Protein AF-A0A6B3IR28-F1 (afdb_monomer_lite)

Secondary structure (DSSP, 8-state):
--TT-------TTSHHHHHHHHHHHHT-SEEEE-PPTTHHHHHT-SHHHHHHH-TT-EEEE--SS--

Foldseek 3Di:
DQPPDDDDDADLVPPVSLVVVLVVLLPDQEDEDADPPCPCVVSLNDPVSSCVVPVNHHYHYDYPVDD

Structure (mmCIF, N/CA/C/O backbone):
data_AF-A0A6B3IR28-F1
#
_entry.id   AF-A0A6B3IR28-F1
#
loop_
_atom_site.group_PDB
_atom_site.id
_atom_site.type_symbol
_atom_site.label_atom_id
_atom_site.label_alt_id
_atom_site.label_comp_id
_atom_site.label_asym_id
_atom_site.label_entity_id
_atom_site.label_seq_id
_atom_site.pdbx_PDB_ins_code
_atom_site.Cartn_x
_atom_site.Cartn_y
_atom_site.Cartn_z
_atom_site.occupancy
_atom_site.B_iso_or_equiv
_atom_site.auth_seq_id
_atom_site.auth_comp_id
_atom_site.auth_asym_id
_atom_site.auth_atom_id
_atom_site.pdbx_PDB_model_num
ATOM 1 N N . CYS A 1 1 ? 11.937 -13.172 1.449 1.00 66.69 1 CYS A N 1
ATOM 2 C CA . CYS A 1 1 ? 11.072 -14.326 1.776 1.00 66.69 1 CYS A CA 1
ATOM 3 C C . CYS A 1 1 ? 9.730 -14.144 1.061 1.00 66.69 1 CYS A C 1
ATOM 5 O O . CYS A 1 1 ? 9.029 -13.204 1.406 1.00 66.69 1 CYS A O 1
ATOM 7 N N . ASN A 1 2 ? 9.409 -14.955 0.041 1.00 92.75 2 ASN A N 1
ATOM 8 C CA . ASN A 1 2 ? 8.184 -14.799 -0.777 1.00 92.75 2 ASN A CA 1
ATOM 9 C C . ASN A 1 2 ? 7.483 -16.133 -1.110 1.00 92.75 2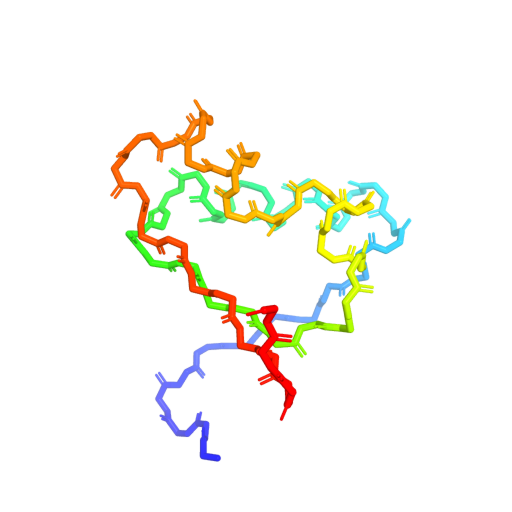 ASN A C 1
ATOM 11 O O . ASN A 1 2 ? 6.611 -16.176 -1.971 1.00 92.75 2 ASN A O 1
ATOM 15 N N . ARG A 1 3 ? 7.856 -17.237 -0.447 1.00 96.19 3 ARG A N 1
ATOM 16 C CA . ARG A 1 3 ? 7.175 -18.526 -0.634 1.00 96.19 3 ARG A CA 1
ATOM 17 C C . ARG A 1 3 ? 5.719 -18.399 -0.171 1.00 96.19 3 ARG A C 1
ATOM 19 O O . ARG A 1 3 ? 5.486 -17.892 0.920 1.00 96.19 3 ARG A O 1
ATOM 26 N N . GLY A 1 4 ? 4.781 -18.879 -0.988 1.00 96.62 4 GLY A N 1
ATOM 27 C CA . GLY A 1 4 ? 3.346 -18.872 -0.679 1.00 96.62 4 GLY A CA 1
ATOM 28 C C . GLY A 1 4 ? 2.615 -17.567 -1.008 1.00 96.62 4 GLY A C 1
ATOM 29 O O . GLY A 1 4 ? 1.443 -17.458 -0.677 1.00 96.62 4 GLY A O 1
ATOM 30 N N . LYS A 1 5 ? 3.280 -16.592 -1.644 1.00 96.12 5 LYS A N 1
ATOM 31 C CA . LYS A 1 5 ? 2.643 -15.361 -2.129 1.00 96.12 5 LYS A CA 1
ATOM 32 C C . LYS A 1 5 ? 2.375 -15.456 -3.626 1.00 96.12 5 LYS A C 1
ATOM 34 O O . LYS A 1 5 ? 3.248 -15.891 -4.378 1.00 96.12 5 LYS A O 1
ATOM 39 N N . GLU A 1 6 ? 1.206 -14.999 -4.044 1.00 97.38 6 GLU A N 1
ATOM 40 C CA . GLU A 1 6 ? 0.934 -14.698 -5.447 1.00 97.38 6 GLU A CA 1
ATOM 41 C C . GLU A 1 6 ? 1.635 -13.391 -5.843 1.00 97.38 6 GLU A C 1
ATOM 43 O O . GLU A 1 6 ? 1.941 -12.551 -4.992 1.00 97.38 6 GLU A O 1
ATOM 48 N N . SER A 1 7 ? 1.950 -13.239 -7.130 1.00 96.69 7 SER A N 1
ATOM 49 C CA . SER A 1 7 ? 2.708 -12.098 -7.645 1.00 96.69 7 SER A CA 1
ATOM 50 C C . SER A 1 7 ? 2.045 -11.544 -8.894 1.00 96.69 7 SER A C 1
ATOM 52 O O . SER A 1 7 ? 1.747 -12.289 -9.827 1.00 96.69 7 SER A O 1
ATOM 54 N N . LEU A 1 8 ? 1.873 -10.227 -8.921 1.00 96.44 8 LEU A N 1
ATOM 55 C CA . LEU A 1 8 ? 1.355 -9.478 -10.055 1.00 96.44 8 LEU A CA 1
ATOM 56 C C . LEU A 1 8 ? 2.280 -8.2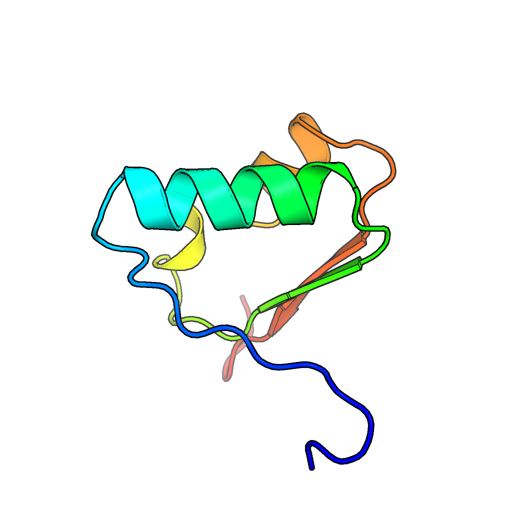87 -10.308 1.00 96.44 8 LEU A C 1
ATOM 58 O O . LEU A 1 8 ? 2.566 -7.514 -9.395 1.00 96.44 8 LEU A O 1
ATOM 62 N N . ALA A 1 9 ? 2.749 -8.139 -11.546 1.00 97.19 9 ALA A N 1
ATOM 63 C CA . ALA A 1 9 ? 3.530 -6.979 -11.958 1.00 97.19 9 ALA A CA 1
ATOM 64 C C . ALA A 1 9 ? 2.589 -5.871 -12.443 1.00 97.19 9 ALA A C 1
ATOM 66 O O . ALA A 1 9 ? 1.802 -6.084 -13.364 1.00 97.19 9 ALA A O 1
ATOM 67 N N . VAL A 1 10 ? 2.684 -4.691 -11.831 1.00 97.12 10 VAL A N 1
ATOM 68 C CA . VAL A 1 10 ? 1.849 -3.528 -12.154 1.00 97.12 10 VAL A CA 1
ATOM 69 C C . VAL A 1 10 ? 2.723 -2.281 -12.219 1.00 97.12 10 VAL A C 1
ATOM 71 O O . VAL A 1 10 ? 3.555 -2.062 -11.340 1.00 97.12 10 VAL A O 1
ATOM 74 N N . ASP A 1 11 ? 2.521 -1.449 -13.241 1.00 96.50 11 ASP A N 1
ATOM 75 C CA . ASP A 1 11 ? 3.109 -0.110 -13.290 1.00 96.50 11 ASP A CA 1
ATOM 76 C C . ASP A 1 11 ? 2.185 0.894 -12.590 1.00 96.50 11 ASP A C 1
ATOM 78 O O . ASP A 1 11 ? 1.105 1.210 -13.083 1.00 96.50 11 ASP A O 1
ATOM 82 N N . LEU A 1 12 ? 2.616 1.413 -11.438 1.00 95.50 12 LEU A N 1
ATOM 83 C CA . LEU A 1 12 ? 1.853 2.391 -10.654 1.00 95.50 12 LEU A CA 1
ATOM 84 C C . LEU A 1 12 ? 1.832 3.793 -11.280 1.00 95.50 12 LEU A C 1
ATOM 86 O O . LEU A 1 12 ? 1.070 4.644 -10.825 1.00 95.50 12 LEU A O 1
ATOM 90 N N . LYS A 1 13 ? 2.674 4.058 -12.288 1.00 93.31 13 LYS A N 1
ATOM 91 C CA . LYS A 1 13 ? 2.662 5.324 -13.035 1.00 93.31 13 LYS A CA 1
ATOM 92 C C . LYS A 1 13 ? 1.595 5.334 -14.123 1.00 93.31 13 LYS A C 1
ATOM 94 O O . LYS A 1 13 ? 1.157 6.410 -14.524 1.00 93.31 13 LYS A O 1
ATOM 99 N N . ASP A 1 14 ? 1.179 4.159 -14.593 1.00 97.00 14 ASP A N 1
ATOM 100 C CA . ASP A 1 14 ? 0.034 4.027 -15.484 1.00 97.00 14 ASP A CA 1
ATOM 101 C C . ASP A 1 14 ? -1.255 4.135 -14.647 1.00 97.00 14 ASP A C 1
ATOM 103 O O . ASP A 1 14 ? -1.452 3.336 -13.723 1.00 97.00 14 ASP A O 1
ATOM 107 N N . PRO A 1 15 ? -2.168 5.076 -14.953 1.00 95.19 15 PRO A N 1
ATOM 108 C CA . PRO A 1 15 ? -3.442 5.200 -14.247 1.00 95.19 15 PRO A CA 1
ATOM 109 C C . PRO A 1 15 ? -4.245 3.893 -14.192 1.00 95.19 15 PRO A C 1
ATOM 111 O O . PRO A 1 15 ? -4.945 3.642 -13.213 1.00 95.19 15 PRO A O 1
ATOM 114 N N . ARG A 1 16 ? -4.123 3.035 -15.214 1.00 97.06 16 ARG A N 1
ATOM 115 C CA . ARG A 1 16 ? -4.771 1.717 -15.252 1.00 97.06 16 ARG A CA 1
ATOM 116 C C . ARG A 1 16 ? -4.152 0.764 -14.236 1.00 97.06 16 ARG A C 1
ATOM 118 O O . ARG A 1 16 ? -4.876 0.032 -13.572 1.00 97.06 16 ARG A O 1
ATOM 125 N N . GLY A 1 17 ? -2.829 0.795 -14.086 1.00 97.25 17 GLY A N 1
ATOM 126 C CA . GLY A 1 17 ? -2.138 -0.006 -13.080 1.00 97.25 17 GLY A CA 1
ATOM 127 C C . GLY A 1 17 ? -2.499 0.437 -11.664 1.00 97.25 17 GLY A C 1
ATOM 128 O O . GLY A 1 17 ? -2.826 -0.392 -10.816 1.00 97.25 17 GLY A O 1
ATOM 129 N N . LEU A 1 18 ? -2.554 1.749 -11.425 1.00 96.00 18 LEU A N 1
ATOM 130 C CA . LEU A 1 18 ? -3.012 2.277 -10.142 1.00 96.00 18 LEU A CA 1
ATOM 131 C C . LEU A 1 18 ? -4.468 1.881 -9.838 1.00 96.00 18 LEU A C 1
ATOM 133 O O . LEU A 1 18 ? -4.777 1.542 -8.697 1.00 96.00 18 LEU A O 1
ATOM 137 N N . ALA A 1 19 ? -5.350 1.880 -10.842 1.00 96.19 19 ALA A N 1
ATOM 138 C CA . ALA A 1 19 ? -6.734 1.439 -10.683 1.00 96.19 19 ALA A CA 1
ATOM 139 C C . ALA A 1 19 ? -6.834 -0.037 -10.259 1.00 96.19 19 ALA A C 1
ATOM 141 O O . ALA A 1 19 ? -7.571 -0.339 -9.324 1.00 96.19 19 ALA A O 1
ATOM 142 N N . VAL A 1 20 ? -6.038 -0.928 -10.865 1.00 97.44 20 VAL A N 1
ATOM 143 C CA . VAL A 1 20 ? -5.979 -2.351 -10.478 1.00 97.44 20 VAL A CA 1
ATOM 144 C C . VAL A 1 20 ? -5.585 -2.508 -9.009 1.00 97.44 20 VAL A C 1
ATOM 146 O O . VAL A 1 20 ? -6.221 -3.255 -8.272 1.00 97.44 20 VAL A O 1
ATOM 149 N N . VAL A 1 21 ? -4.569 -1.775 -8.543 1.00 96.94 21 VAL A N 1
ATOM 150 C CA . VAL A 1 21 ? -4.158 -1.843 -7.129 1.00 96.94 21 VAL A CA 1
ATOM 151 C C . VAL A 1 21 ? -5.254 -1.326 -6.202 1.00 96.94 21 VAL A C 1
ATOM 153 O O . VAL A 1 21 ? -5.493 -1.925 -5.159 1.00 96.94 21 VAL A O 1
ATOM 156 N N . ARG A 1 22 ? -5.954 -0.252 -6.578 1.00 95.38 22 ARG A N 1
ATOM 157 C CA . ARG A 1 22 ? -7.074 0.279 -5.785 1.00 95.38 22 ARG A CA 1
ATOM 158 C C . ARG A 1 22 ? -8.224 -0.717 -5.668 1.00 95.38 22 ARG A C 1
ATOM 160 O O . ARG A 1 22 ? -8.789 -0.849 -4.588 1.00 95.38 22 ARG A O 1
ATOM 167 N N . GLU A 1 23 ? -8.538 -1.435 -6.740 1.00 96.19 23 GLU A N 1
ATOM 168 C CA . GLU A 1 23 ? -9.549 -2.495 -6.720 1.00 96.19 23 GLU A CA 1
ATOM 169 C C . GLU A 1 23 ? -9.139 -3.647 -5.792 1.00 96.19 23 GLU A C 1
ATOM 171 O O . GLU A 1 23 ? -9.932 -4.079 -4.958 1.00 96.19 23 GLU A O 1
ATOM 176 N N . LEU A 1 24 ? -7.875 -4.082 -5.860 1.00 96.75 24 LEU A N 1
ATOM 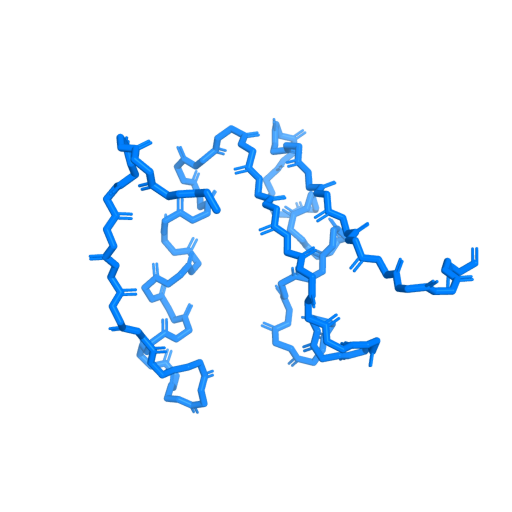177 C CA . LEU A 1 24 ? -7.344 -5.107 -4.957 1.00 96.75 24 LEU A CA 1
ATOM 178 C C . LEU A 1 24 ? -7.401 -4.663 -3.490 1.00 96.75 24 LEU A C 1
ATOM 180 O O . LEU A 1 24 ? -7.785 -5.447 -2.625 1.00 96.75 24 LEU A O 1
ATOM 184 N N . VAL A 1 25 ? -7.059 -3.403 -3.205 1.00 96.50 25 VAL A N 1
ATOM 185 C CA . VAL A 1 25 ? -7.121 -2.840 -1.848 1.00 96.50 25 VAL A CA 1
ATOM 186 C C . VAL A 1 25 ? -8.556 -2.767 -1.328 1.00 96.50 25 VAL A C 1
ATOM 188 O O . VAL A 1 25 ? -8.776 -3.023 -0.148 1.00 96.50 25 VAL A O 1
ATOM 191 N N . ALA A 1 26 ? -9.540 -2.484 -2.185 1.00 94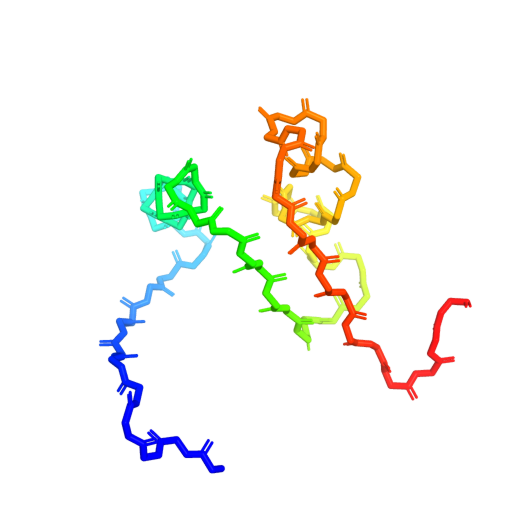.88 26 ALA A N 1
ATOM 192 C CA . ALA A 1 26 ? -10.941 -2.405 -1.774 1.00 94.88 26 ALA A CA 1
ATOM 193 C C . ALA A 1 26 ? -11.492 -3.735 -1.225 1.00 94.88 26 ALA A C 1
ATOM 195 O O . ALA A 1 26 ? -12.417 -3.723 -0.411 1.00 94.88 26 ALA A O 1
ATOM 196 N N . GLY A 1 27 ? -10.925 -4.865 -1.657 1.00 94.88 27 GLY A N 1
ATOM 197 C CA . GLY A 1 27 ? -11.244 -6.202 -1.151 1.00 94.88 27 GLY A CA 1
ATOM 198 C C . GLY A 1 27 ? -10.268 -6.741 -0.101 1.00 94.88 27 GLY A C 1
ATOM 199 O O . GLY A 1 27 ? -10.445 -7.873 0.343 1.00 94.88 27 GLY A O 1
ATOM 200 N N . ALA A 1 28 ? -9.235 -5.985 0.273 1.00 97.44 28 ALA A N 1
ATOM 201 C CA . ALA A 1 28 ? -8.192 -6.450 1.180 1.00 97.44 28 ALA A CA 1
ATOM 202 C C . ALA A 1 28 ? -8.526 -6.155 2.648 1.00 97.44 28 ALA A C 1
ATOM 204 O O . ALA A 1 28 ? -9.053 -5.097 2.987 1.00 97.44 28 ALA A O 1
ATOM 205 N N . ASP A 1 29 ? -8.126 -7.060 3.541 1.00 97.50 29 ASP A N 1
ATOM 206 C CA . ASP A 1 29 ? -8.152 -6.808 4.987 1.00 97.50 29 ASP A CA 1
ATOM 207 C C . ASP A 1 29 ? -6.904 -6.046 5.458 1.00 97.50 29 ASP A C 1
ATOM 209 O O . ASP A 1 29 ? -6.968 -5.244 6.391 1.00 97.50 29 ASP A O 1
ATOM 213 N N . VAL A 1 30 ? -5.756 -6.283 4.812 1.00 97.12 30 VAL A N 1
ATOM 214 C CA . VAL A 1 30 ? -4.465 -5.694 5.186 1.00 97.12 30 VAL A CA 1
ATOM 215 C C . VAL A 1 30 ? -3.723 -5.205 3.946 1.00 97.12 30 VAL A C 1
ATOM 217 O O . VAL A 1 30 ? -3.524 -5.964 2.997 1.00 97.12 30 VAL A O 1
ATOM 220 N N . PHE A 1 31 ? -3.247 -3.960 3.982 1.00 97.00 31 PHE A N 1
ATOM 221 C CA . PHE A 1 31 ? -2.360 -3.389 2.972 1.00 97.00 31 PHE A CA 1
ATOM 222 C C . PHE A 1 31 ? -1.016 -3.028 3.604 1.00 97.00 31 PHE A C 1
ATOM 224 O O . PHE A 1 31 ? -0.960 -2.244 4.549 1.00 97.00 31 PHE A O 1
ATOM 231 N N . VAL A 1 32 ? 0.069 -3.602 3.084 1.00 95.38 32 VAL A N 1
ATOM 232 C CA . VAL A 1 32 ? 1.431 -3.365 3.580 1.00 95.38 32 VAL A CA 1
ATOM 233 C C . VAL A 1 32 ? 2.266 -2.765 2.468 1.00 95.38 32 VAL A C 1
ATOM 235 O O . VAL A 1 32 ? 2.354 -3.339 1.381 1.00 95.38 32 VAL A O 1
ATOM 238 N N . GLN A 1 33 ? 2.923 -1.647 2.757 1.00 93.88 33 GLN A N 1
ATOM 239 C CA . GLN A 1 33 ? 3.840 -1.010 1.823 1.00 93.88 33 GLN A CA 1
ATOM 240 C C . GLN A 1 33 ? 5.113 -0.539 2.532 1.00 93.88 33 GLN A C 1
ATOM 242 O O . GLN A 1 33 ? 5.108 -0.245 3.725 1.00 93.88 33 GLN A O 1
ATOM 247 N N . ASN A 1 34 ? 6.209 -0.506 1.775 1.00 93.12 34 ASN A N 1
ATOM 248 C CA . ASN A 1 34 ? 7.508 0.025 2.190 1.00 93.12 34 ASN A CA 1
ATOM 249 C C . ASN A 1 34 ? 8.106 0.970 1.124 1.00 93.12 34 ASN A C 1
ATOM 251 O O . ASN A 1 34 ? 9.309 0.954 0.847 1.00 93.12 34 ASN A O 1
ATOM 255 N N . LEU A 1 35 ? 7.239 1.727 0.449 1.00 90.88 35 LEU A N 1
ATOM 256 C CA . LEU A 1 35 ? 7.598 2.740 -0.536 1.00 90.88 35 LEU A CA 1
ATOM 257 C C . LEU A 1 35 ? 8.365 3.890 0.129 1.00 90.88 35 LEU A C 1
ATOM 259 O O . LEU A 1 35 ? 8.296 4.113 1.334 1.00 90.88 35 LEU A O 1
ATOM 263 N N . ALA A 1 36 ? 9.094 4.658 -0.682 1.00 87.38 36 ALA A N 1
ATOM 264 C CA . ALA A 1 36 ? 9.793 5.837 -0.185 1.00 87.38 36 ALA A CA 1
ATOM 265 C C . ALA A 1 36 ? 8.811 6.849 0.432 1.00 87.38 36 ALA A C 1
ATOM 267 O O . ALA A 1 36 ? 7.676 6.993 -0.032 1.00 87.38 36 ALA A O 1
ATOM 268 N N . GLN A 1 37 ? 9.276 7.597 1.431 1.00 82.44 37 GLN A N 1
ATOM 269 C CA . GLN A 1 37 ? 8.463 8.587 2.135 1.00 82.44 37 GLN A CA 1
ATOM 270 C C . GLN A 1 37 ? 7.817 9.581 1.156 1.00 82.44 37 GLN A C 1
ATOM 272 O O . GLN A 1 37 ? 8.446 10.079 0.217 1.00 82.44 37 GLN A O 1
ATOM 277 N N . GLY A 1 38 ? 6.517 9.815 1.330 1.00 85.94 38 GLY A N 1
ATOM 278 C CA . GLY A 1 38 ? 5.706 10.651 0.444 1.00 85.94 38 GLY A CA 1
ATOM 279 C C . GLY A 1 38 ? 5.357 10.032 -0.918 1.00 85.94 38 GLY A C 1
ATOM 280 O O . GLY A 1 38 ? 4.477 10.555 -1.600 1.00 85.94 38 GLY A O 1
ATOM 281 N N . ALA A 1 39 ? 5.972 8.919 -1.339 1.00 91.62 39 ALA A N 1
ATOM 282 C CA . ALA A 1 39 ? 5.595 8.241 -2.582 1.00 91.62 39 ALA A CA 1
ATOM 283 C C . ALA A 1 39 ? 4.210 7.588 -2.467 1.00 91.62 39 ALA A C 1
ATOM 285 O O . ALA A 1 39 ? 3.395 7.744 -3.374 1.00 91.62 39 ALA A O 1
ATOM 286 N N . ALA A 1 40 ? 3.918 6.934 -1.337 1.00 91.81 40 ALA A N 1
ATOM 287 C CA . ALA A 1 40 ? 2.596 6.366 -1.068 1.00 91.81 40 ALA A CA 1
ATOM 288 C C . ALA A 1 40 ? 1.504 7.449 -1.086 1.00 91.81 40 ALA A C 1
ATOM 290 O O . ALA A 1 40 ? 0.506 7.292 -1.785 1.00 91.81 40 ALA A O 1
ATOM 291 N N . ALA A 1 41 ? 1.745 8.592 -0.431 1.00 91.31 41 ALA A N 1
ATOM 292 C CA . ALA A 1 41 ? 0.815 9.723 -0.414 1.00 91.31 41 ALA A CA 1
ATOM 293 C C . ALA A 1 41 ? 0.576 10.320 -1.812 1.00 91.31 41 ALA A C 1
ATOM 295 O O . ALA A 1 41 ? -0.562 10.573 -2.195 1.00 91.31 41 ALA A O 1
ATOM 296 N N . ARG A 1 42 ? 1.628 10.474 -2.632 1.00 92.25 42 ARG A N 1
ATOM 297 C CA . ARG A 1 42 ? 1.496 10.938 -4.031 1.00 92.25 42 ARG A CA 1
ATOM 298 C C . ARG A 1 42 ? 0.650 10.004 -4.895 1.00 92.25 42 ARG A C 1
ATOM 300 O O . ARG A 1 42 ? -0.004 10.467 -5.823 1.00 92.25 42 ARG A O 1
ATOM 307 N N . LEU A 1 43 ? 0.676 8.706 -4.605 1.00 92.81 43 LEU A N 1
ATOM 308 C CA . LEU A 1 43 ? -0.140 7.697 -5.285 1.00 92.81 43 LEU A CA 1
ATOM 309 C C . LEU A 1 43 ? -1.530 7.529 -4.637 1.00 92.81 43 LEU A C 1
ATOM 311 O O . LEU A 1 43 ? -2.380 6.812 -5.174 1.00 92.81 43 LEU A O 1
ATOM 315 N N . GLY A 1 44 ? -1.776 8.187 -3.497 1.00 92.56 44 GLY A N 1
ATOM 316 C CA . GLY A 1 44 ? -2.967 8.022 -2.662 1.00 92.56 44 GLY A CA 1
ATOM 317 C C . GLY A 1 44 ? -3.130 6.592 -2.141 1.00 92.56 44 GLY A C 1
ATOM 318 O O . GLY A 1 44 ? -4.251 6.083 -2.108 1.00 92.56 44 GLY A O 1
ATOM 319 N N . LEU A 1 45 ? -2.005 5.937 -1.847 1.00 94.62 45 LEU A N 1
ATOM 320 C CA . LEU A 1 45 ? -1.885 4.601 -1.255 1.00 94.62 45 LEU A CA 1
ATOM 321 C C . LEU A 1 45 ? -1.332 4.676 0.182 1.00 94.62 45 LEU A C 1
ATOM 323 O O . LEU A 1 45 ? -0.857 3.679 0.720 1.00 94.62 45 LEU A O 1
ATOM 327 N N . ASP A 1 46 ? -1.329 5.863 0.787 1.00 92.75 46 ASP A N 1
ATOM 328 C CA . ASP A 1 46 ? -0.985 6.047 2.192 1.00 92.75 46 ASP A CA 1
ATOM 329 C C . ASP A 1 46 ? -2.121 5.579 3.113 1.00 92.75 46 ASP A C 1
ATOM 331 O O . ASP A 1 46 ? -3.285 5.477 2.713 1.00 92.75 46 ASP A O 1
ATOM 335 N N . ALA A 1 47 ? -1.774 5.311 4.370 1.00 92.50 47 ALA A N 1
ATOM 336 C CA . ALA A 1 47 ? -2.716 4.792 5.351 1.00 92.50 47 ALA A CA 1
ATOM 337 C C . ALA A 1 47 ? -3.915 5.725 5.584 1.00 92.50 47 ALA A C 1
ATOM 339 O O . ALA A 1 47 ? -5.040 5.242 5.680 1.00 92.50 47 ALA A O 1
ATOM 340 N N . ALA A 1 48 ? -3.709 7.045 5.636 1.00 92.44 48 ALA A N 1
ATOM 341 C CA . ALA A 1 48 ? -4.794 7.988 5.894 1.00 92.44 48 ALA A CA 1
ATOM 342 C C . ALA A 1 48 ? -5.816 7.984 4.747 1.00 92.44 48 ALA A C 1
ATOM 344 O O . ALA A 1 48 ? -7.016 7.843 4.992 1.00 92.44 48 ALA A O 1
ATOM 345 N N . THR A 1 49 ? -5.343 8.058 3.500 1.00 94.31 49 THR A N 1
ATOM 346 C CA . THR A 1 49 ? -6.198 7.995 2.307 1.00 94.31 49 THR A CA 1
ATOM 347 C C . THR A 1 49 ? -6.957 6.671 2.226 1.00 94.31 49 THR A C 1
ATOM 349 O O . THR A 1 49 ? -8.166 6.661 1.983 1.00 94.31 49 THR A O 1
ATOM 352 N N . LEU A 1 50 ? -6.272 5.543 2.436 1.00 95.31 50 LEU A N 1
ATOM 353 C CA . LEU A 1 50 ? -6.885 4.225 2.282 1.00 95.31 50 LEU A CA 1
ATOM 354 C C . LEU A 1 50 ? -7.868 3.896 3.409 1.00 95.31 50 LEU A C 1
ATOM 356 O O . LEU A 1 50 ? -8.952 3.397 3.119 1.00 95.31 50 LEU A O 1
ATOM 360 N N . CYS A 1 51 ? -7.554 4.220 4.665 1.00 94.69 51 CYS A N 1
ATOM 361 C CA . CYS A 1 51 ? -8.466 3.987 5.789 1.00 94.69 51 CYS A CA 1
ATOM 362 C C . CYS A 1 51 ? -9.706 4.892 5.729 1.00 94.69 51 CYS A C 1
ATOM 364 O O . CYS A 1 51 ? -10.782 4.480 6.158 1.00 94.69 51 CYS A O 1
ATOM 366 N N . ALA A 1 52 ? -9.588 6.100 5.162 1.00 95.06 52 ALA A N 1
ATOM 367 C CA . ALA A 1 52 ? -10.746 6.958 4.915 1.00 95.06 52 ALA A CA 1
ATOM 368 C C . ALA A 1 52 ? -11.717 6.339 3.892 1.00 95.06 52 ALA A C 1
ATOM 370 O O . ALA A 1 52 ? -12.931 6.421 4.071 1.00 95.06 52 ALA A O 1
ATOM 371 N N . ALA A 1 53 ? -11.196 5.698 2.839 1.00 94.69 53 ALA A N 1
ATOM 372 C CA 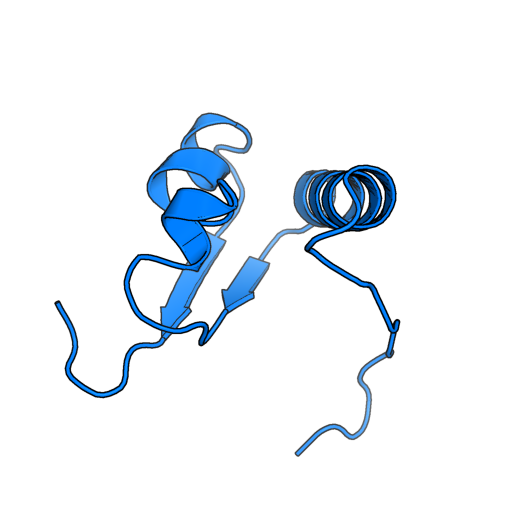. ALA A 1 53 ? -12.008 5.013 1.831 1.00 94.69 53 ALA A CA 1
ATOM 373 C C . ALA A 1 53 ? -12.506 3.630 2.295 1.00 94.69 53 ALA A C 1
ATOM 375 O O . ALA A 1 53 ? -13.609 3.211 1.939 1.00 94.69 53 ALA A O 1
ATOM 376 N N . HIS A 1 54 ? -11.708 2.930 3.104 1.00 96.19 54 HIS A N 1
ATOM 377 C CA . HIS A 1 54 ? -11.953 1.565 3.561 1.00 96.19 54 HIS A CA 1
ATOM 378 C C . HIS A 1 54 ? -11.749 1.466 5.085 1.00 96.19 54 HIS A C 1
ATOM 380 O O . HIS A 1 54 ? -10.700 1.014 5.537 1.00 96.19 54 HIS A O 1
ATOM 386 N N . PRO A 1 55 ? -12.756 1.815 5.912 1.00 94.19 55 PRO A N 1
ATOM 387 C CA . PRO A 1 55 ? -12.605 1.878 7.374 1.00 94.19 55 PRO A CA 1
ATOM 388 C C . PRO A 1 55 ? -12.249 0.554 8.068 1.00 94.19 55 PRO A C 1
ATOM 390 O O . PRO A 1 55 ? -11.879 0.550 9.238 1.00 94.19 55 PRO A O 1
ATOM 393 N N . ARG A 1 56 ? -12.406 -0.581 7.375 1.00 95.75 56 ARG A N 1
ATOM 394 C CA . ARG A 1 56 ? -12.050 -1.920 7.874 1.00 95.75 56 ARG A CA 1
ATOM 395 C C . ARG A 1 56 ? -10.623 -2.346 7.521 1.00 95.75 56 ARG A C 1
ATOM 397 O O . ARG A 1 56 ? -10.168 -3.356 8.048 1.00 95.75 56 ARG A O 1
ATOM 404 N N . LEU A 1 57 ? -9.957 -1.620 6.624 1.00 97.44 57 LEU A N 1
ATOM 405 C CA . LEU A 1 57 ? -8.620 -1.944 6.147 1.00 97.44 57 LEU A CA 1
ATOM 406 C C . LEU A 1 57 ? -7.586 -1.636 7.232 1.00 97.44 57 LEU A C 1
ATOM 408 O O . LEU A 1 57 ? -7.561 -0.541 7.791 1.00 97.44 57 LEU A O 1
ATOM 412 N N . VAL A 1 58 ? -6.676 -2.576 7.473 1.00 97.00 58 VAL A N 1
ATOM 413 C CA . VAL A 1 58 ? -5.464 -2.327 8.255 1.00 97.00 58 VAL A CA 1
ATOM 414 C C . VAL A 1 58 ? -4.349 -1.906 7.300 1.00 97.00 58 VAL A C 1
ATOM 416 O O . VAL A 1 58 ? -3.821 -2.728 6.550 1.00 97.00 58 VAL A O 1
ATOM 419 N N . ALA A 1 59 ? -3.980 -0.627 7.315 1.00 95.12 59 ALA A N 1
ATOM 420 C CA . ALA A 1 59 ? -2.873 -0.106 6.516 1.00 95.12 59 ALA A CA 1
ATOM 421 C C . ALA A 1 59 ? -1.572 -0.056 7.336 1.00 95.12 59 ALA A C 1
ATOM 423 O O . ALA A 1 59 ? -1.549 0.473 8.446 1.00 95.12 59 ALA A O 1
ATOM 424 N N . VAL A 1 60 ? -0.488 -0.596 6.778 1.00 94.19 60 VAL A N 1
ATOM 425 C CA . VAL A 1 60 ? 0.841 -0.652 7.399 1.00 94.19 60 VAL A CA 1
ATOM 426 C C . VAL A 1 60 ? 1.846 0.076 6.512 1.00 94.19 60 VAL A C 1
ATOM 428 O O . VAL A 1 60 ? 2.107 -0.347 5.383 1.00 94.19 60 VAL A O 1
ATOM 431 N N . ASP A 1 61 ? 2.420 1.150 7.049 1.00 89.88 61 ASP A N 1
ATOM 432 C CA . ASP A 1 61 ? 3.517 1.897 6.437 1.00 89.88 61 ASP A CA 1
ATOM 433 C C . ASP A 1 61 ? 4.840 1.495 7.095 1.00 89.88 61 ASP A C 1
ATOM 435 O O . ASP A 1 61 ? 5.001 1.602 8.313 1.00 89.88 61 ASP A O 1
ATOM 439 N N . ILE A 1 62 ? 5.769 0.975 6.297 1.00 89.44 62 ILE A N 1
ATOM 440 C CA . ILE A 1 62 ? 7.096 0.576 6.754 1.00 89.44 62 ILE A CA 1
ATOM 441 C C . ILE A 1 62 ? 8.104 1.579 6.207 1.00 89.44 62 ILE A C 1
ATOM 443 O O . ILE A 1 62 ? 8.463 1.538 5.029 1.00 89.44 62 ILE A O 1
ATOM 447 N N . SER A 1 63 ? 8.641 2.419 7.087 1.00 85.75 63 SER A N 1
ATOM 448 C CA . SER A 1 63 ? 9.720 3.347 6.759 1.00 85.75 63 SER A CA 1
ATOM 449 C C . SER A 1 63 ? 11.026 2.956 7.457 1.00 85.75 63 SER A C 1
ATOM 451 O O . SER A 1 63 ? 11.039 2.304 8.501 1.00 85.75 63 SER A O 1
ATOM 453 N N . GLY A 1 64 ? 12.158 3.327 6.853 1.00 81.62 64 GLY A N 1
ATOM 454 C CA . GLY A 1 64 ? 13.484 2.999 7.391 1.00 81.62 64 GLY A CA 1
ATOM 455 C C . GLY A 1 64 ? 13.891 3.831 8.611 1.00 81.62 64 GLY A C 1
ATOM 456 O O . GLY A 1 64 ? 14.686 3.366 9.420 1.00 81.62 64 GLY A O 1
ATOM 457 N N . TYR A 1 65 ? 13.346 5.042 8.744 1.00 78.19 65 TYR A N 1
ATOM 458 C CA . TYR A 1 65 ? 13.683 5.985 9.816 1.00 78.19 65 TYR A CA 1
ATOM 459 C C . TYR A 1 65 ? 12.483 6.368 10.692 1.00 78.19 65 TYR A C 1
ATOM 461 O O . TYR A 1 65 ? 12.649 7.165 11.609 1.00 78.19 65 TYR A O 1
ATOM 469 N N . GLY A 1 66 ? 11.306 5.784 10.449 1.00 67.50 66 GLY A N 1
ATOM 470 C CA . GLY A 1 66 ? 10.064 6.251 11.062 1.00 67.50 66 GLY A CA 1
ATOM 471 C C . GLY A 1 66 ? 9.569 7.564 10.449 1.00 67.50 66 GLY A C 1
ATOM 472 O O . GLY A 1 66 ? 10.217 8.148 9.577 1.00 67.50 66 GLY A O 1
ATOM 473 N N . GLU A 1 67 ? 8.397 7.989 10.905 1.00 55.69 67 GLU A N 1
ATOM 474 C CA . GLU A 1 67 ? 8.068 9.410 11.065 1.00 55.69 67 GLU A CA 1
ATOM 475 C C . GLU A 1 67 ? 8.151 9.757 12.554 1.00 55.69 67 GLU A C 1
ATOM 477 O O . GLU A 1 67 ? 7.849 8.853 13.374 1.00 55.69 67 GLU A O 1
#

Radius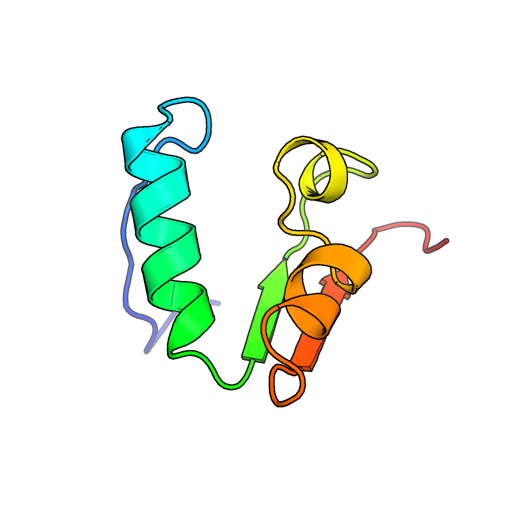 of gyration: 12.17 Å; chains: 1; bounding box: 26×30×26 Å

Sequence (67 aa):
CNRGKESLAVDLKDPRGLAVVRELVAGADVFVQNLAQGAAARLGLDAATLCAAHPRLVAVDISGYGE

pLDDT: mean 92.55, std 7.53, range [55.69, 97.5]